Protein AF-K1RVZ0-F1 (afdb_monomer_lite)

Organism: NCBI:txid408170

Structure (mmCIF, N/CA/C/O backbone):
data_AF-K1RVZ0-F1
#
_entry.id   AF-K1RVZ0-F1
#
loop_
_atom_site.group_PDB
_atom_site.id
_atom_site.type_symbol
_atom_site.label_atom_id
_atom_site.label_alt_id
_atom_site.label_comp_id
_atom_site.label_asym_id
_atom_site.label_entity_id
_atom_site.label_seq_id
_atom_site.pdbx_PDB_ins_code
_atom_site.Cartn_x
_atom_site.Cartn_y
_atom_site.Cartn_z
_atom_site.occupancy
_atom_site.B_iso_or_equiv
_atom_site.auth_seq_id
_atom_site.auth_comp_id
_atom_site.auth_asym_id
_atom_site.auth_atom_id
_atom_site.pdbx_PDB_model_num
ATOM 1 N N . MET A 1 1 ? 14.109 1.893 -45.714 1.00 62.03 1 MET A N 1
ATOM 2 C CA . MET A 1 1 ? 13.842 3.079 -44.867 1.00 62.03 1 MET A CA 1
ATOM 3 C C . MET A 1 1 ? 12.929 2.768 -43.679 1.00 62.03 1 MET A C 1
ATOM 5 O O . MET A 1 1 ? 13.333 3.057 -42.565 1.00 62.03 1 MET A O 1
ATOM 9 N N . ALA A 1 2 ? 11.768 2.120 -43.859 1.00 72.00 2 ALA A N 1
ATOM 10 C CA . ALA A 1 2 ? 10.839 1.834 -42.750 1.00 72.00 2 ALA A CA 1
ATOM 11 C C . ALA A 1 2 ? 11.400 0.910 -41.644 1.00 72.00 2 ALA A C 1
ATOM 13 O O . ALA A 1 2 ? 11.186 1.176 -40.468 1.00 72.00 2 ALA A O 1
ATOM 14 N N . MET A 1 3 ? 12.174 -0.128 -41.989 1.00 79.44 3 MET A N 1
ATOM 15 C CA . MET A 1 3 ? 12.751 -1.038 -40.981 1.00 79.44 3 MET A CA 1
ATOM 16 C C . MET A 1 3 ? 13.673 -0.331 -39.981 1.00 79.44 3 MET A C 1
ATOM 18 O O . MET A 1 3 ? 13.610 -0.616 -38.792 1.00 79.44 3 MET A O 1
ATOM 22 N N . ILE A 1 4 ? 14.507 0.603 -40.445 1.00 77.62 4 ILE A N 1
ATOM 23 C CA . ILE A 1 4 ? 15.454 1.318 -39.578 1.00 77.62 4 ILE A CA 1
ATOM 24 C C . ILE A 1 4 ? 14.692 2.220 -38.605 1.00 77.62 4 ILE A C 1
ATOM 26 O O . ILE A 1 4 ? 15.003 2.239 -37.422 1.00 77.62 4 ILE A O 1
ATOM 30 N N . VAL A 1 5 ? 13.644 2.903 -39.073 1.00 81.56 5 VAL A N 1
ATOM 31 C CA . VAL A 1 5 ? 12.823 3.793 -38.235 1.00 81.56 5 VAL A CA 1
ATOM 32 C C . VAL A 1 5 ? 12.106 3.032 -37.115 1.00 81.56 5 VAL A C 1
ATOM 34 O O . VAL A 1 5 ? 11.921 3.583 -36.036 1.00 81.56 5 VAL A O 1
ATOM 37 N N . VAL A 1 6 ? 11.737 1.768 -37.341 1.00 80.81 6 VAL A N 1
ATOM 38 C CA . VAL A 1 6 ? 11.066 0.936 -36.328 1.00 80.81 6 VAL A CA 1
ATOM 39 C C . VAL A 1 6 ? 12.068 0.243 -35.399 1.00 80.81 6 VAL A C 1
ATOM 41 O O . VAL A 1 6 ? 11.844 0.177 -34.195 1.00 80.81 6 VAL A O 1
ATOM 44 N N . MET A 1 7 ? 13.188 -0.255 -35.927 1.00 81.50 7 MET A N 1
ATOM 45 C CA . MET A 1 7 ? 14.150 -1.042 -35.144 1.00 81.50 7 MET A CA 1
ATOM 46 C C . MET A 1 7 ? 15.094 -0.180 -34.299 1.00 81.50 7 MET A C 1
ATOM 48 O O . MET A 1 7 ? 15.436 -0.560 -33.181 1.00 81.50 7 MET A O 1
ATOM 52 N N . LEU A 1 8 ? 15.492 0.992 -34.797 1.00 76.00 8 LEU A N 1
ATOM 53 C CA . LEU A 1 8 ? 16.404 1.902 -34.102 1.00 76.00 8 LEU A CA 1
ATOM 54 C C . LEU A 1 8 ? 15.886 2.364 -32.720 1.00 76.00 8 LEU A C 1
ATOM 56 O O . LEU A 1 8 ? 16.660 2.297 -31.766 1.00 76.00 8 LEU A O 1
ATOM 60 N N . PRO A 1 9 ? 14.611 2.772 -32.537 1.00 77.06 9 PRO A N 1
ATOM 61 C CA . PRO A 1 9 ? 14.112 3.142 -31.212 1.00 77.06 9 PRO A CA 1
ATOM 62 C C . PRO A 1 9 ? 14.018 1.945 -30.257 1.00 77.06 9 PRO A C 1
ATOM 64 O O . PRO A 1 9 ? 14.331 2.090 -29.078 1.00 77.06 9 PRO A O 1
ATOM 67 N N . CYS A 1 10 ? 13.661 0.751 -30.741 1.00 75.31 10 CYS A N 1
ATOM 68 C CA . CYS A 1 10 ? 13.652 -0.457 -29.910 1.00 75.31 10 CYS A CA 1
ATOM 69 C C . CYS A 1 10 ? 15.063 -0.857 -29.464 1.00 75.31 10 CYS A C 1
ATOM 71 O O . CYS A 1 10 ? 15.251 -1.242 -28.314 1.00 75.31 10 CYS A O 1
ATOM 73 N N . PHE A 1 11 ? 16.058 -0.715 -30.342 1.00 71.75 11 PHE A N 1
ATOM 74 C CA . PHE A 1 11 ? 17.456 -0.986 -30.019 1.00 71.75 11 PHE A CA 1
ATOM 75 C C . PHE A 1 11 ? 18.009 -0.008 -28.976 1.00 71.75 11 PHE A C 1
ATOM 77 O O . PHE A 1 11 ? 18.664 -0.432 -28.029 1.00 71.75 11 PHE A O 1
ATOM 84 N N . LEU A 1 12 ? 17.697 1.287 -29.094 1.00 69.56 12 LEU A N 1
ATOM 85 C CA . LEU A 1 12 ? 18.097 2.290 -28.102 1.00 69.56 12 LEU A CA 1
ATOM 86 C C . LEU A 1 12 ? 17.448 2.047 -26.737 1.00 69.56 12 LEU A C 1
ATOM 88 O O . LEU A 1 12 ? 18.106 2.254 -25.727 1.00 69.56 12 LEU A O 1
ATOM 92 N N . LEU A 1 13 ? 16.193 1.583 -26.701 1.00 69.81 13 LEU A N 1
ATOM 93 C CA . LEU A 1 13 ? 15.527 1.181 -25.459 1.00 69.81 13 LEU A CA 1
ATOM 94 C C . LEU A 1 13 ? 16.152 -0.089 -24.866 1.00 69.81 13 LEU A C 1
ATOM 96 O O . LEU A 1 13 ? 16.410 -0.128 -23.669 1.00 69.81 13 LEU A O 1
ATOM 100 N N . ALA A 1 14 ? 16.445 -1.101 -25.685 1.00 70.75 14 ALA A N 1
ATOM 101 C CA . ALA A 1 14 ? 17.092 -2.333 -25.231 1.00 70.75 14 ALA A CA 1
ATOM 102 C C . ALA A 1 14 ? 18.507 -2.083 -24.679 1.00 70.75 14 ALA A C 1
ATOM 104 O O . ALA A 1 14 ? 18.883 -2.661 -23.665 1.00 70.75 14 ALA A O 1
ATOM 105 N N . MET A 1 15 ? 19.261 -1.177 -25.308 1.00 70.88 15 MET A N 1
ATOM 106 C CA . MET A 1 15 ? 20.588 -0.739 -24.862 1.00 70.88 15 MET A CA 1
ATOM 107 C C . MET A 1 15 ? 20.553 0.300 -23.733 1.00 70.88 15 MET A C 1
ATOM 109 O O . MET A 1 15 ? 21.609 0.714 -23.251 1.00 70.88 15 MET A O 1
ATOM 113 N N . TYR A 1 16 ? 19.375 0.770 -23.317 1.00 67.81 16 TYR A N 1
ATOM 114 C CA . TYR A 1 16 ? 19.265 1.795 -22.287 1.00 67.81 16 TYR A CA 1
ATOM 115 C C . TYR A 1 16 ? 19.476 1.195 -20.896 1.00 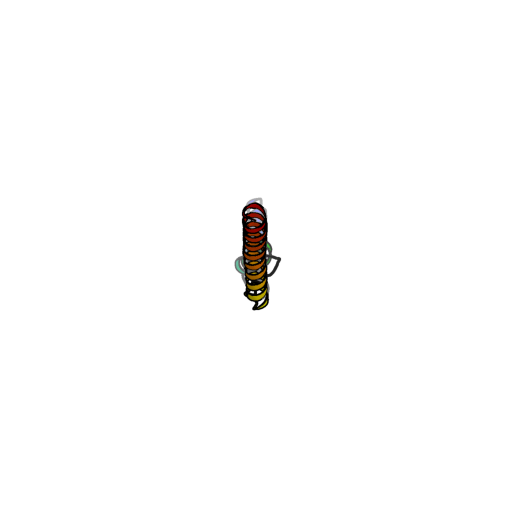67.81 16 TYR A C 1
ATOM 117 O O . TYR A 1 16 ? 18.542 0.922 -20.142 1.00 67.81 16 TYR A O 1
ATOM 125 N N . GLU A 1 17 ? 20.740 1.027 -20.538 1.00 64.88 17 GLU A N 1
ATOM 126 C CA . GLU A 1 17 ? 21.157 0.711 -19.181 1.00 64.88 17 GLU A CA 1
ATOM 127 C C . GLU A 1 17 ? 21.257 2.008 -18.374 1.00 64.88 17 GLU A C 1
ATOM 129 O O . GLU A 1 17 ? 22.235 2.756 -18.436 1.00 64.88 17 GLU A O 1
ATOM 134 N N . LYS A 1 18 ? 20.237 2.303 -17.568 1.00 61.50 18 LYS A N 1
ATOM 135 C CA . LYS A 1 18 ? 20.372 3.333 -16.532 1.00 61.50 18 LYS A CA 1
ATOM 136 C C . LYS A 1 18 ? 21.104 2.712 -15.348 1.00 61.50 18 LYS A C 1
ATOM 138 O O . LYS A 1 18 ? 20.589 1.801 -14.711 1.00 61.50 18 LYS A O 1
ATOM 143 N N . HIS A 1 19 ? 22.296 3.226 -15.042 1.00 67.06 19 HIS A N 1
ATOM 144 C CA . HIS A 1 19 ? 23.101 2.811 -13.882 1.00 67.06 19 HIS A CA 1
ATOM 145 C C . HIS A 1 19 ? 23.498 1.318 -13.873 1.00 67.06 19 HIS A C 1
ATOM 147 O O . HIS A 1 19 ? 23.671 0.741 -12.802 1.00 67.06 19 HIS A O 1
ATOM 153 N N . GLY A 1 20 ? 23.627 0.689 -15.051 1.00 72.56 20 GLY A N 1
ATOM 154 C CA . GLY A 1 20 ? 23.950 -0.740 -15.181 1.00 72.56 20 GLY A CA 1
ATOM 155 C C . GLY A 1 20 ? 22.782 -1.682 -14.865 1.00 72.56 20 GLY A C 1
ATOM 156 O O . GLY A 1 20 ? 22.994 -2.872 -14.652 1.00 72.56 20 GLY A O 1
ATOM 157 N N . GLN A 1 21 ? 21.551 -1.162 -14.794 1.00 73.75 21 GLN A N 1
ATOM 158 C CA . GLN A 1 21 ? 20.343 -1.968 -14.629 1.00 73.75 21 GLN A CA 1
ATOM 159 C C . GLN A 1 21 ? 19.515 -1.972 -15.920 1.00 73.75 21 GLN A C 1
ATOM 161 O O . GLN A 1 21 ? 19.262 -0.898 -16.480 1.00 73.75 21 GLN A O 1
ATOM 166 N N . PRO A 1 22 ? 19.044 -3.149 -16.373 1.00 80.94 22 PRO A N 1
ATOM 167 C CA . PRO A 1 22 ? 18.163 -3.238 -17.526 1.00 80.94 22 PRO A CA 1
ATOM 168 C C . PRO A 1 22 ? 16.795 -2.624 -17.202 1.00 80.94 22 PRO A C 1
ATOM 170 O O . PRO A 1 22 ? 16.305 -2.692 -16.067 1.00 80.94 22 PRO A O 1
ATOM 173 N N . LEU A 1 23 ? 16.148 -2.050 -18.219 1.00 76.94 23 LEU A N 1
ATOM 174 C CA . LEU A 1 23 ? 14.845 -1.383 -18.094 1.00 76.94 23 LEU A CA 1
ATOM 175 C C . LEU A 1 23 ? 13.768 -2.263 -17.452 1.00 76.94 23 LEU A C 1
ATOM 177 O O . LEU A 1 23 ? 12.934 -1.766 -16.700 1.00 76.94 23 LEU A O 1
ATOM 181 N N . GLU A 1 24 ? 13.802 -3.566 -17.705 1.00 78.94 24 GLU A N 1
ATOM 182 C CA . GLU A 1 24 ? 12.861 -4.544 -17.155 1.00 78.94 24 GLU A CA 1
ATOM 183 C C . GLU A 1 24 ? 12.857 -4.535 -15.621 1.00 78.94 24 GLU A C 1
ATOM 185 O O . GLU A 1 24 ? 11.795 -4.550 -14.994 1.00 78.94 24 GLU A O 1
ATOM 190 N N . VAL A 1 25 ? 14.040 -4.436 -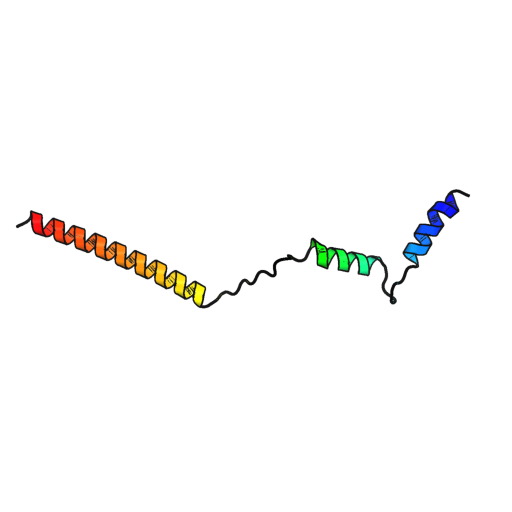15.003 1.00 80.81 25 VAL A N 1
ATOM 191 C CA . VAL A 1 25 ? 14.200 -4.388 -13.542 1.00 80.81 25 VAL A CA 1
ATOM 192 C C . VAL A 1 25 ? 13.675 -3.064 -12.995 1.00 80.81 25 VAL A C 1
ATOM 194 O O . VAL A 1 25 ? 12.968 -3.042 -11.985 1.00 80.81 25 VAL A O 1
ATOM 197 N N . VAL A 1 26 ? 13.951 -1.960 -13.690 1.00 82.06 26 VAL A N 1
ATOM 198 C CA . VAL A 1 26 ? 13.458 -0.631 -13.307 1.00 82.06 26 VAL A CA 1
ATOM 199 C C . VAL A 1 26 ? 11.931 -0.584 -13.373 1.00 82.06 26 VAL A C 1
ATOM 201 O O . VAL A 1 26 ? 11.285 -0.177 -12.408 1.00 82.06 26 VAL A O 1
ATOM 204 N N . VAL A 1 27 ? 11.336 -1.055 -14.470 1.00 84.19 27 VAL A N 1
ATOM 205 C CA . VAL A 1 27 ? 9.880 -1.093 -14.654 1.00 84.19 27 VAL A CA 1
ATOM 206 C C . VAL A 1 27 ? 9.232 -2.003 -13.616 1.00 84.19 27 VAL A C 1
ATOM 208 O O . VAL A 1 27 ? 8.248 -1.604 -12.993 1.00 84.19 27 VAL A O 1
ATOM 211 N N . ARG A 1 28 ? 9.807 -3.181 -13.348 1.00 85.44 28 ARG A N 1
ATOM 212 C CA . ARG A 1 28 ? 9.321 -4.084 -12.298 1.00 85.44 28 ARG A CA 1
ATOM 213 C C . ARG A 1 28 ? 9.315 -3.406 -10.927 1.00 85.44 28 ARG A C 1
ATOM 215 O O . ARG A 1 28 ? 8.315 -3.494 -10.217 1.00 85.44 28 ARG A O 1
ATOM 222 N N . ASN A 1 29 ? 10.374 -2.674 -10.583 1.00 85.19 29 ASN A N 1
ATOM 223 C CA . ASN A 1 29 ? 10.458 -1.930 -9.326 1.00 85.19 29 ASN A CA 1
ATOM 224 C C . ASN A 1 29 ? 9.417 -0.802 -9.257 1.00 85.19 29 ASN A C 1
ATOM 226 O O . ASN A 1 29 ? 8.767 -0.610 -8.226 1.00 85.19 29 ASN A O 1
ATOM 230 N N . VAL A 1 30 ? 9.208 -0.074 -10.356 1.00 86.69 30 VAL A N 1
ATOM 231 C CA . VAL A 1 30 ? 8.181 0.974 -10.443 1.00 86.69 30 VAL A CA 1
ATOM 232 C C . VAL A 1 30 ? 6.786 0.374 -10.269 1.00 86.69 30 VAL A C 1
ATOM 234 O O . VAL A 1 30 ? 6.009 0.864 -9.452 1.00 86.69 30 VAL A O 1
ATOM 237 N N . VAL A 1 31 ? 6.473 -0.719 -10.963 1.00 88.44 31 VAL A N 1
ATOM 238 C CA . VAL A 1 31 ? 5.161 -1.370 -10.865 1.00 88.44 31 VAL A CA 1
ATOM 239 C C . VAL A 1 31 ? 4.925 -1.919 -9.457 1.00 88.44 31 VAL A C 1
ATOM 241 O O . VAL A 1 31 ? 3.876 -1.674 -8.860 1.00 88.44 31 VAL A O 1
ATOM 244 N N . GLN A 1 32 ? 5.922 -2.588 -8.879 1.00 85.75 32 GLN A N 1
ATOM 245 C CA . GLN A 1 32 ? 5.829 -3.158 -7.539 1.00 85.75 32 GLN A CA 1
ATOM 246 C C . GLN A 1 32 ? 5.623 -2.082 -6.464 1.00 85.75 32 GLN A C 1
ATOM 248 O O . GLN A 1 32 ? 4.825 -2.261 -5.542 1.00 85.75 32 GLN A O 1
ATOM 253 N N . THR A 1 33 ? 6.326 -0.954 -6.574 1.00 83.25 33 THR A N 1
ATOM 254 C CA . THR A 1 33 ? 6.222 0.141 -5.598 1.00 83.25 33 THR A CA 1
ATOM 255 C C . THR A 1 33 ? 4.947 0.963 -5.756 1.00 83.25 33 THR A C 1
ATOM 257 O O . THR A 1 33 ? 4.429 1.448 -4.752 1.00 83.25 33 THR A O 1
ATOM 260 N N . LYS A 1 34 ? 4.432 1.123 -6.982 1.00 81.19 34 LYS A N 1
ATOM 261 C CA . LYS A 1 34 ? 3.255 1.958 -7.268 1.00 81.19 34 LYS A CA 1
ATOM 262 C C . LYS A 1 34 ? 1.927 1.208 -7.180 1.00 81.19 34 LYS A C 1
ATOM 264 O O . LYS A 1 34 ? 0.955 1.810 -6.736 1.00 81.19 34 LYS A O 1
ATOM 269 N N . PHE A 1 35 ? 1.878 -0.061 -7.591 1.00 81.50 35 PHE A N 1
ATOM 270 C CA . PHE A 1 35 ? 0.625 -0.817 -7.716 1.00 81.50 35 PHE A CA 1
ATOM 271 C C . PHE A 1 35 ? 0.519 -1.987 -6.738 1.00 81.50 35 PHE A C 1
ATOM 273 O O . PHE A 1 35 ? -0.535 -2.191 -6.145 1.00 81.50 35 PHE A O 1
ATOM 280 N N . THR A 1 36 ? 1.588 -2.765 -6.550 1.00 80.69 36 THR A N 1
ATOM 281 C CA . THR A 1 36 ? 1.527 -3.981 -5.718 1.00 80.69 36 THR A CA 1
ATOM 282 C C . THR A 1 36 ? 1.558 -3.672 -4.222 1.00 80.69 36 THR A C 1
ATOM 284 O O . THR A 1 36 ? 0.982 -4.404 -3.419 1.00 80.69 36 THR A O 1
ATOM 287 N N . ARG A 1 37 ? 2.243 -2.598 -3.816 1.00 76.81 37 ARG A N 1
ATOM 288 C CA . ARG A 1 37 ? 2.380 -2.239 -2.403 1.00 76.81 37 ARG A CA 1
ATOM 289 C C . ARG A 1 37 ? 1.184 -1.390 -1.940 1.00 76.81 37 ARG A C 1
ATOM 291 O O . ARG A 1 37 ? 0.948 -0.335 -2.526 1.00 76.81 37 ARG A O 1
ATOM 298 N N . PRO A 1 38 ? 0.457 -1.784 -0.875 1.00 76.38 38 PRO A N 1
ATOM 299 C CA . PRO A 1 38 ? -0.641 -0.979 -0.350 1.00 76.38 38 PRO A CA 1
ATOM 300 C C . PRO A 1 38 ? -0.109 0.374 0.138 1.00 76.38 38 PRO A C 1
ATOM 302 O O . PRO A 1 38 ? 0.872 0.438 0.884 1.00 76.38 38 PRO A O 1
ATOM 305 N N . LYS A 1 39 ? -0.742 1.458 -0.329 1.00 69.25 39 LYS A N 1
ATOM 306 C CA . 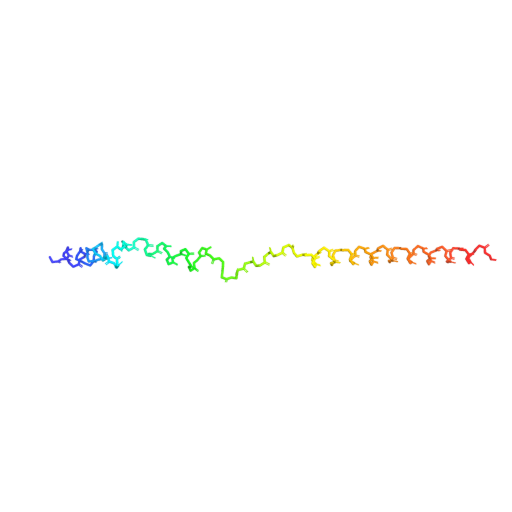LYS A 1 39 ? -0.330 2.845 -0.050 1.00 69.25 39 LYS A CA 1
ATOM 307 C C . LYS A 1 39 ? -0.470 3.197 1.429 1.00 69.25 39 LYS A C 1
ATOM 309 O O . LYS A 1 39 ? 0.351 3.922 1.982 1.00 69.25 39 LYS A O 1
ATOM 314 N N . GLU A 1 40 ? -1.492 2.652 2.067 1.00 73.44 40 GLU A N 1
ATOM 315 C CA . GLU A 1 40 ? -1.672 2.728 3.504 1.00 73.44 40 GLU A CA 1
ATOM 316 C C . GLU A 1 40 ? -0.920 1.552 4.119 1.00 73.44 40 GLU A C 1
ATOM 318 O O . GLU A 1 40 ? -1.294 0.398 3.902 1.00 73.44 40 GLU A O 1
ATOM 323 N N . ARG A 1 41 ? 0.188 1.823 4.829 1.00 72.81 41 ARG A N 1
ATOM 324 C CA . ARG A 1 41 ? 0.847 0.774 5.614 1.00 72.81 41 ARG A CA 1
ATOM 325 C C . ARG A 1 41 ? -0.204 0.256 6.594 1.00 72.81 41 ARG A C 1
ATOM 327 O O . ARG A 1 41 ? -0.618 1.027 7.459 1.00 72.81 41 ARG A O 1
ATOM 334 N N . PRO A 1 42 ? -0.639 -1.008 6.491 1.00 71.69 42 PRO A N 1
ATOM 335 C CA . PRO A 1 42 ? -1.615 -1.523 7.422 1.00 71.69 42 PRO A CA 1
ATOM 336 C C . PRO A 1 42 ? -0.905 -1.691 8.764 1.00 71.69 42 PRO A C 1
ATOM 338 O O . PRO A 1 42 ? -0.213 -2.682 8.992 1.00 71.69 42 PRO A O 1
ATOM 341 N N . TYR A 1 43 ? -1.047 -0.701 9.646 1.00 65.69 43 TYR A N 1
ATOM 342 C CA . TYR A 1 43 ? -0.669 -0.809 11.049 1.00 65.69 43 TYR A CA 1
ATOM 343 C C . TYR A 1 43 ? -1.671 -1.741 11.727 1.00 65.69 43 TYR A C 1
ATOM 345 O O . TYR A 1 43 ? -2.574 -1.322 12.444 1.00 65.69 43 TYR A O 1
ATOM 353 N N . ARG A 1 44 ? -1.551 -3.039 11.442 1.00 68.00 44 ARG A N 1
ATOM 354 C CA . ARG A 1 44 ? -2.225 -4.080 12.212 1.00 68.00 44 ARG A CA 1
ATOM 355 C C . ARG A 1 44 ? -1.386 -4.346 13.440 1.00 68.00 44 ARG A C 1
ATOM 357 O O . ARG A 1 44 ? -0.656 -5.324 13.522 1.00 68.00 44 ARG A O 1
ATOM 364 N N . THR A 1 45 ? -1.440 -3.411 14.367 1.00 69.69 45 THR A N 1
ATOM 365 C CA . THR A 1 45 ? -0.899 -3.635 15.691 1.00 69.69 45 THR A CA 1
ATOM 366 C C . THR A 1 45 ? -1.965 -4.407 16.458 1.00 69.69 45 THR A C 1
ATOM 368 O O . THR A 1 45 ? -3.037 -3.869 16.747 1.00 69.69 45 THR A O 1
ATOM 371 N N . GLU A 1 46 ? -1.709 -5.680 16.767 1.00 69.56 46 GLU A N 1
ATOM 372 C CA . GLU A 1 46 ? -2.475 -6.401 17.789 1.00 69.56 46 GLU A CA 1
ATOM 373 C C . GLU A 1 46 ? -2.141 -5.788 19.156 1.00 69.56 46 GLU A C 1
ATOM 375 O O . GLU A 1 46 ? -1.356 -6.306 19.943 1.00 69.56 46 GLU A O 1
ATOM 380 N N . ASN A 1 47 ? -2.669 -4.588 19.393 1.00 75.56 47 ASN A N 1
ATOM 381 C CA . ASN A 1 47 ? -2.371 -3.802 20.576 1.00 75.56 47 ASN A CA 1
ATOM 382 C C . ASN A 1 47 ? -3.106 -4.358 21.794 1.00 75.56 47 ASN A C 1
ATOM 384 O O . ASN A 1 47 ? -4.273 -4.746 21.711 1.00 75.56 47 ASN A O 1
ATOM 388 N N . LEU A 1 48 ? -2.471 -4.230 22.960 1.00 82.31 48 LEU A N 1
ATOM 389 C CA . LEU A 1 48 ? -3.090 -4.464 24.272 1.00 82.31 48 LEU A CA 1
ATOM 390 C C . LEU A 1 48 ? -4.420 -3.703 24.431 1.00 82.31 48 LEU A C 1
ATOM 392 O O . LEU A 1 48 ? -5.365 -4.211 25.028 1.00 82.31 48 LEU A O 1
ATOM 396 N N . TYR A 1 49 ? -4.540 -2.525 23.814 1.00 81.25 49 TYR A N 1
ATOM 397 C CA . TYR A 1 49 ? -5.779 -1.744 23.785 1.00 81.25 49 TYR A CA 1
ATOM 398 C C . TYR A 1 49 ? -6.972 -2.489 23.164 1.00 81.25 49 TYR A C 1
ATOM 400 O O . TYR A 1 49 ? -8.086 -2.354 23.666 1.00 81.25 49 TYR A O 1
ATOM 408 N N . ALA A 1 50 ? -6.763 -3.320 22.136 1.00 84.25 50 ALA A N 1
ATOM 409 C CA . ALA A 1 50 ? -7.839 -4.106 21.527 1.00 84.25 50 ALA A CA 1
ATOM 410 C C . ALA A 1 50 ? -8.373 -5.184 22.486 1.00 84.25 50 ALA A C 1
ATOM 412 O O . ALA A 1 50 ? -9.561 -5.508 22.471 1.00 84.25 50 ALA A O 1
ATOM 413 N N . VAL A 1 51 ? -7.509 -5.722 23.354 1.00 87.25 51 VAL A N 1
ATOM 414 C CA . VAL A 1 51 ? -7.903 -6.662 24.413 1.00 87.25 51 VAL A CA 1
ATOM 415 C C . VAL A 1 51 ? -8.684 -5.933 25.508 1.00 87.25 51 VAL A C 1
ATOM 417 O O . VAL A 1 51 ? -9.745 -6.409 25.911 1.00 87.25 51 VAL A O 1
ATOM 420 N N . LEU A 1 52 ? -8.227 -4.749 25.928 1.00 90.56 52 LEU A N 1
ATOM 421 C CA . LEU A 1 52 ? -8.922 -3.924 26.926 1.00 90.56 52 LEU A CA 1
ATOM 422 C C . LEU A 1 52 ? -10.320 -3.490 26.456 1.00 90.56 52 LEU A C 1
ATOM 424 O O . LEU A 1 52 ? -11.267 -3.477 27.243 1.00 90.56 52 LEU A O 1
ATOM 428 N N . GLU A 1 53 ? -10.483 -3.164 25.172 1.00 88.75 53 GLU A N 1
ATOM 429 C CA . GLU A 1 53 ? -11.791 -2.814 24.611 1.00 88.75 53 GLU A CA 1
ATOM 430 C C . GLU A 1 53 ? -12.759 -4.008 24.638 1.00 88.75 53 GLU A C 1
ATOM 432 O O . GLU A 1 53 ? -13.924 -3.855 25.017 1.00 88.75 53 GLU A O 1
ATOM 437 N N . LYS A 1 54 ? -12.272 -5.209 24.293 1.00 91.06 54 LYS A N 1
ATOM 438 C CA . LYS A 1 54 ? -13.055 -6.451 24.381 1.00 91.06 54 LYS A 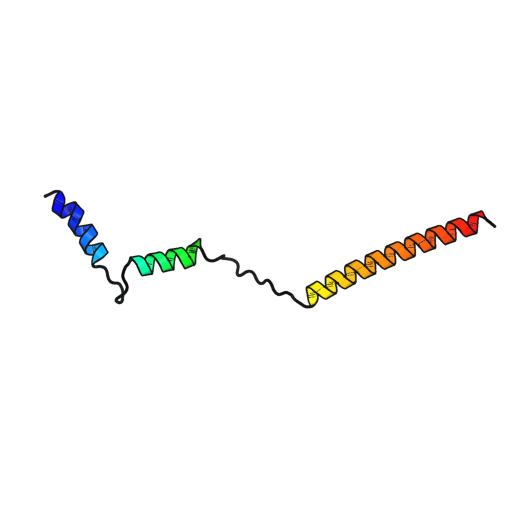CA 1
ATOM 439 C C . LYS A 1 54 ? -13.462 -6.755 25.825 1.00 91.06 54 LYS A C 1
ATOM 441 O O . LYS A 1 54 ? -14.635 -7.034 26.057 1.00 91.06 54 LYS A O 1
ATOM 446 N N . GLN A 1 55 ? -12.543 -6.629 26.789 1.00 93.94 55 GLN A N 1
ATOM 447 C CA . GLN A 1 55 ? -12.848 -6.812 28.215 1.00 93.94 55 GLN A CA 1
ATOM 448 C C . GLN A 1 55 ? -13.946 -5.848 28.684 1.00 93.94 55 GLN A C 1
ATOM 450 O O . GLN A 1 55 ? -14.943 -6.290 29.252 1.00 93.94 55 GLN A O 1
ATOM 455 N N . ARG A 1 56 ? -13.848 -4.552 28.347 1.00 93.44 56 ARG A N 1
ATOM 456 C CA . ARG A 1 56 ? -14.894 -3.575 28.704 1.00 93.44 56 ARG A CA 1
ATOM 457 C C . ARG A 1 56 ? -16.257 -3.886 28.089 1.00 93.44 56 ARG A C 1
ATOM 459 O O . ARG A 1 56 ? -17.274 -3.628 28.733 1.00 93.44 56 ARG A O 1
ATOM 466 N N . LYS A 1 57 ? -16.311 -4.356 26.837 1.00 95.44 57 LYS A N 1
ATOM 467 C CA . LYS A 1 57 ? -17.583 -4.733 26.189 1.00 95.44 57 LYS A CA 1
ATOM 468 C C . LYS A 1 57 ? -18.240 -5.892 26.938 1.00 95.44 57 LYS A C 1
ATOM 470 O O . LYS A 1 57 ? -19.403 -5.777 27.316 1.00 95.44 57 LYS A O 1
ATOM 475 N N . LEU A 1 58 ? -17.460 -6.925 27.253 1.00 94.69 58 LEU A N 1
ATOM 476 C CA . LEU A 1 58 ? -17.925 -8.086 28.010 1.00 94.69 58 LEU A CA 1
ATOM 477 C C . LEU A 1 58 ? -18.414 -7.706 29.416 1.00 94.69 58 LEU A C 1
ATOM 479 O O . LEU A 1 58 ? -19.513 -8.092 29.806 1.00 94.69 58 LEU A O 1
ATOM 483 N N . GLU A 1 59 ? -17.664 -6.892 30.163 1.00 94.31 59 GLU A N 1
ATOM 484 C CA . GLU A 1 59 ? -18.083 -6.431 31.498 1.00 94.31 59 GLU A CA 1
ATOM 485 C C . GLU A 1 59 ? -19.404 -5.650 31.459 1.00 94.31 59 GLU A C 1
ATOM 487 O O . GLU A 1 59 ? -20.286 -5.847 32.302 1.00 94.31 59 GLU A O 1
ATOM 492 N N . LYS A 1 60 ? -19.577 -4.778 30.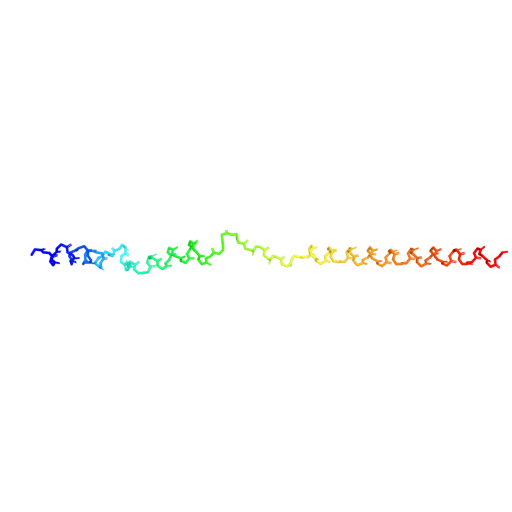457 1.00 95.38 60 LYS A N 1
ATOM 493 C CA . LYS A 1 60 ? -20.824 -4.026 30.273 1.00 95.38 60 LYS A CA 1
ATOM 494 C C . LYS A 1 60 ? -22.000 -4.952 29.989 1.00 95.38 60 LYS A C 1
ATOM 496 O O . LYS A 1 60 ? -23.046 -4.781 30.616 1.00 95.38 60 LYS A O 1
ATOM 501 N N . GLU A 1 61 ? -21.832 -5.928 29.105 1.00 93.38 61 GLU A N 1
ATOM 502 C CA . GLU A 1 61 ? -22.866 -6.916 28.785 1.00 93.38 61 GLU A CA 1
ATOM 503 C C . GLU A 1 61 ? -23.266 -7.736 30.016 1.00 93.38 61 GLU A C 1
ATOM 505 O O . GLU A 1 61 ? -24.453 -7.805 30.346 1.00 93.38 61 GLU A O 1
ATOM 510 N N . VAL A 1 62 ? -22.293 -8.262 30.767 1.00 94.31 62 VAL A N 1
ATOM 511 C CA . VAL A 1 62 ? -22.549 -9.012 32.008 1.00 94.31 62 VAL A CA 1
ATOM 512 C C . VAL A 1 62 ? -23.284 -8.140 33.025 1.00 94.31 62 VAL A C 1
ATOM 514 O O . VAL A 1 62 ? -24.307 -8.552 33.575 1.00 94.31 62 VAL A O 1
ATOM 517 N N . SER A 1 63 ? -22.832 -6.901 33.236 1.00 91.50 63 SER A N 1
ATOM 518 C CA . SER A 1 63 ? -23.488 -5.985 34.174 1.00 91.50 63 SER A CA 1
ATOM 519 C C . SER A 1 63 ? -24.930 -5.653 33.763 1.00 91.50 63 SER A C 1
ATOM 521 O O . SER A 1 63 ? -25.804 -5.524 34.625 1.00 91.50 63 SER A O 1
ATOM 523 N N . ALA A 1 64 ? -25.209 -5.550 32.459 1.00 93.94 64 ALA A N 1
ATOM 524 C CA . ALA A 1 64 ? -26.548 -5.309 31.936 1.00 93.94 64 ALA A CA 1
ATOM 525 C C . ALA A 1 64 ? -27.463 -6.520 32.156 1.00 93.94 64 ALA A C 1
ATOM 527 O O . ALA A 1 64 ? -28.606 -6.345 32.585 1.00 93.94 64 ALA A O 1
ATOM 528 N N . ILE A 1 65 ? -26.956 -7.737 31.929 1.00 93.12 65 ILE A N 1
ATOM 529 C CA . ILE A 1 65 ? -27.678 -8.985 32.206 1.00 93.12 65 ILE A CA 1
ATOM 530 C C . ILE A 1 65 ? -28.012 -9.069 33.697 1.00 93.12 65 ILE A C 1
ATOM 532 O O . ILE A 1 65 ? -29.180 -9.217 34.046 1.00 93.12 65 ILE A O 1
ATOM 536 N N . VAL A 1 66 ? -27.028 -8.868 34.577 1.00 94.25 66 VAL A N 1
ATOM 537 C CA . VAL A 1 66 ? -27.221 -8.913 36.036 1.00 94.25 66 VAL A CA 1
ATOM 538 C C . VAL A 1 66 ? -28.235 -7.866 36.501 1.00 94.25 66 VAL A C 1
ATOM 540 O O . VAL A 1 66 ? -29.156 -8.187 37.251 1.00 94.25 66 VAL A O 1
ATOM 543 N N . LYS A 1 67 ? -28.139 -6.615 36.030 1.00 91.81 67 LYS A N 1
ATOM 544 C CA . LYS A 1 67 ? -29.126 -5.565 36.353 1.00 91.81 67 LYS A CA 1
ATOM 545 C C . LYS A 1 67 ? -30.527 -5.920 35.857 1.00 91.81 67 LYS A C 1
ATOM 547 O O . LYS A 1 67 ? -31.508 -5.644 36.550 1.00 91.81 67 LYS A O 1
ATOM 552 N N . ARG A 1 68 ? -30.638 -6.524 34.670 1.00 88.44 68 ARG A N 1
ATOM 553 C CA . ARG A 1 68 ? -31.917 -6.974 34.110 1.00 88.44 68 ARG A CA 1
ATOM 554 C C . ARG A 1 68 ? -32.519 -8.107 34.939 1.00 88.44 68 ARG A C 1
ATOM 556 O O . ARG A 1 68 ? -33.719 -8.066 35.195 1.00 88.44 68 ARG A O 1
ATOM 563 N N . THR A 1 69 ? -31.711 -9.068 35.378 1.00 88.62 69 THR A N 1
ATOM 564 C CA . THR A 1 69 ? -32.144 -10.165 36.255 1.00 88.62 69 THR A CA 1
ATOM 565 C C . THR A 1 69 ? -32.582 -9.636 37.620 1.00 88.62 69 THR A C 1
ATOM 567 O O . THR A 1 69 ? -33.723 -9.861 38.008 1.00 88.62 69 THR A O 1
ATOM 570 N N . ASN A 1 70 ? -31.769 -8.799 38.275 1.00 84.75 70 ASN A N 1
ATOM 571 C CA . ASN A 1 70 ? -32.112 -8.195 39.570 1.00 84.75 70 ASN A CA 1
ATOM 572 C C . ASN A 1 70 ? -33.425 -7.392 39.533 1.00 84.75 70 ASN A C 1
ATOM 574 O O . ASN A 1 70 ? -34.230 -7.472 40.459 1.00 84.75 70 ASN A O 1
ATOM 578 N N . LYS A 1 71 ? -33.688 -6.636 38.455 1.00 81.38 71 LYS A N 1
ATOM 579 C CA . LYS A 1 71 ? -34.973 -5.932 38.287 1.00 81.38 71 LYS A CA 1
ATOM 580 C C . LYS A 1 71 ? -36.159 -6.890 38.137 1.00 81.38 71 LYS A C 1
ATOM 582 O O . LYS A 1 71 ? -37.234 -6.590 38.653 1.00 81.38 71 LYS A O 1
ATOM 587 N N . LYS A 1 72 ? -35.985 -8.018 37.436 1.00 79.00 72 LYS A N 1
ATOM 588 C CA . LYS A 1 72 ? -37.031 -9.046 37.307 1.00 79.00 72 LYS A CA 1
ATOM 589 C C . LYS A 1 72 ? -37.330 -9.701 38.655 1.00 79.00 72 LYS A C 1
ATOM 591 O O . LYS A 1 72 ? -38.501 -9.806 39.009 1.00 79.00 72 LYS A O 1
ATOM 596 N N . ASP A 1 73 ? -36.301 -10.051 39.424 1.00 73.12 73 ASP A N 1
ATOM 597 C CA . ASP A 1 73 ? -36.467 -10.646 40.756 1.00 73.12 73 ASP A CA 1
ATOM 598 C C . ASP A 1 73 ? -37.133 -9.682 41.743 1.00 73.12 73 ASP A C 1
ATOM 600 O O . ASP A 1 73 ? -38.069 -10.063 42.447 1.00 73.12 73 ASP A O 1
ATOM 604 N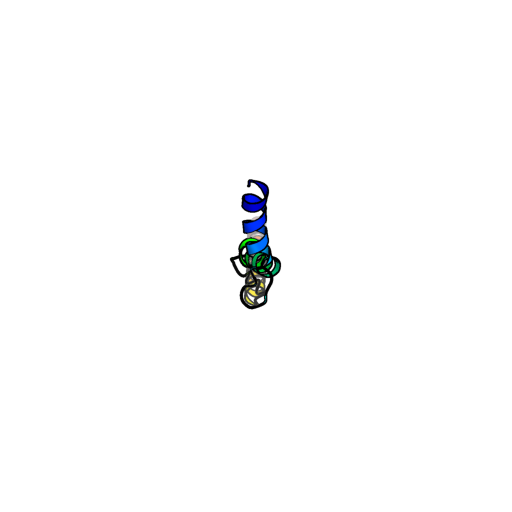 N . ALA A 1 74 ? -36.735 -8.406 41.744 1.00 73.56 74 ALA A N 1
ATOM 605 C CA . ALA A 1 74 ? -37.362 -7.386 42.584 1.00 73.56 74 ALA A CA 1
ATOM 606 C C . ALA A 1 74 ? -38.850 -7.170 42.236 1.00 73.56 74 ALA A C 1
ATOM 608 O O . ALA A 1 74 ? -39.680 -6.999 43.129 1.00 73.56 74 ALA A O 1
ATOM 609 N N . GLY A 1 75 ? -39.204 -7.208 40.945 1.00 72.12 75 GLY A N 1
ATOM 610 C CA . GLY A 1 75 ? -40.594 -7.114 40.488 1.00 72.12 75 GLY A CA 1
ATOM 611 C C . GLY A 1 75 ? -41.431 -8.360 40.796 1.00 72.12 75 GLY A C 1
ATOM 612 O O . GLY A 1 75 ? -42.619 -8.233 41.083 1.00 72.12 75 GLY A O 1
ATOM 613 N N . SER A 1 76 ? -40.818 -9.548 40.774 1.00 68.56 76 SER A N 1
ATOM 614 C CA . SER A 1 76 ? -41.455 -10.815 41.156 1.00 68.56 76 SER A CA 1
ATOM 615 C C . SER A 1 76 ? -41.777 -10.852 42.653 1.00 68.56 76 SER A C 1
ATOM 617 O O . SER A 1 76 ? -42.918 -11.096 43.043 1.00 68.56 76 SER A O 1
ATOM 619 N N . ARG A 1 77 ? -40.800 -10.496 43.499 1.00 66.44 77 ARG A N 1
ATOM 620 C CA . ARG A 1 77 ? -40.944 -10.514 44.962 1.00 66.44 77 ARG A CA 1
ATOM 621 C C . ARG A 1 77 ? -41.998 -9.518 45.467 1.00 66.44 77 ARG A C 1
ATOM 623 O O . ARG A 1 77 ? -42.693 -9.810 46.428 1.00 66.44 77 ARG A O 1
ATOM 630 N N . ARG A 1 78 ? -42.175 -8.379 44.785 1.00 67.12 78 ARG A N 1
ATOM 631 C CA . ARG A 1 78 ? -43.209 -7.375 45.109 1.00 67.12 78 ARG A CA 1
ATOM 632 C C . ARG A 1 78 ? -44.636 -7.789 44.715 1.00 67.12 78 ARG A C 1
ATOM 634 O O . ARG A 1 78 ? -45.573 -7.159 45.174 1.00 67.12 78 ARG A O 1
ATOM 641 N N . LYS A 1 79 ? -44.813 -8.800 43.856 1.00 59.88 79 LYS A N 1
ATOM 642 C CA . LYS A 1 79 ? -46.138 -9.341 43.492 1.00 59.88 79 LYS A CA 1
ATOM 643 C C . LYS A 1 79 ? -46.598 -10.491 44.395 1.00 59.88 79 LYS A C 1
ATOM 645 O O . LYS A 1 79 ? -47.751 -10.890 44.297 1.00 59.88 79 LYS A O 1
ATOM 650 N N . GLN A 1 80 ? -45.690 -11.057 45.191 1.00 59.78 80 GLN A N 1
ATOM 651 C CA . GLN A 1 80 ? -45.959 -12.182 46.096 1.00 59.78 80 GLN A CA 1
ATOM 652 C C . GLN A 1 80 ? -46.214 -11.744 47.548 1.00 59.78 80 GLN A C 1
ATOM 654 O O . GLN A 1 80 ? -46.619 -12.578 48.352 1.00 59.78 80 GLN A O 1
ATOM 659 N N . ALA A 1 81 ? -45.965 -10.471 47.871 1.00 51.06 81 ALA A N 1
ATOM 660 C CA . ALA A 1 81 ? -46.328 -9.824 49.132 1.00 51.06 81 ALA A CA 1
ATOM 661 C C . ALA A 1 81 ? -47.599 -8.995 48.934 1.00 51.06 81 ALA A C 1
ATOM 663 O O . ALA A 1 81 ? -48.410 -8.946 49.881 1.00 51.06 81 ALA A O 1
#

Secondary structure (DSSP, 8-state):
-HHHHHHHHHHHHHT--BTTB-HHHHHHHHHIIIIIS-SS-------HHHHHHHHHHHHHHHHHHHHHHHHHHHHHHTT--

pLDDT: mean 78.93, std 10.1, range [51.06, 95.44]

Foldseek 3Di:
DVVCVVVVVVVCLQPPQDVNDRVVVVVVVVCCVPPVDPPDPPPPDPDPVVVVVVVVVVVVVVVVVVVVVVVVVVVVVVVVD

Radius of gyration: 34.63 Å; chains: 1; bounding box: 70×16×94 Å

InterPro domains:
  IPR024414 Uncharacterised protein family PrgI [PF12666] (1-43)

Sequence (81 aa):
MAMIVVMLPCFLLAMYEKHGQPLEVVVRNVVQTKFTRPKERPYRTENLYAVLEKQRKLEKEVSAIVKRTNKKDAGSRRKQA